Protein AF-A0A7C4BMP5-F1 (afdb_monomer_lite)

pLDDT: mean 77.71, std 22.36, range [33.22, 97.0]

Secondary structure (DSSP, 8-state):
---SEEEEEETTEEEEEEEEETTEEEEEEETTT--EEETTSEEEEEEEEES-HHHHHHHHTTSTTEEEEEEEE-SSSEEEEEEEETT---HHHHHHHHHHTT-EEEEEEEE---HHHHHHHHHHTT--TT----------------------S----------------------

Sequence (175 aa):
MICSRIIVINDGKIAGTVKLKDGKVTVIEYQSTGKITNLEESGNIYIKVHAPSDKLIPRIKLIPQVIDVITEQEDDLGSYIVIHEAGMDIRSELASTIVYSNWGLMEMRPVEMTLEDAFLDLIRENVPEDISDENESEIDETPDNDISDEQEFYDELDNTEDEPETDDGKEEENN

Radius of gyration: 32.61 Å; chains: 1; bounding box: 92×50×70 Å

Structure (mmCIF, N/CA/C/O backbone):
data_AF-A0A7C4BMP5-F1
#
_entry.id   AF-A0A7C4BMP5-F1
#
loop_
_atom_site.group_PDB
_atom_site.id
_atom_site.type_symbol
_atom_site.label_atom_id
_atom_site.label_alt_id
_atom_site.label_comp_id
_atom_site.label_asym_id
_atom_site.label_entity_id
_atom_site.label_seq_id
_atom_site.pdbx_PDB_ins_code
_atom_site.Cartn_x
_atom_site.Cartn_y
_atom_sit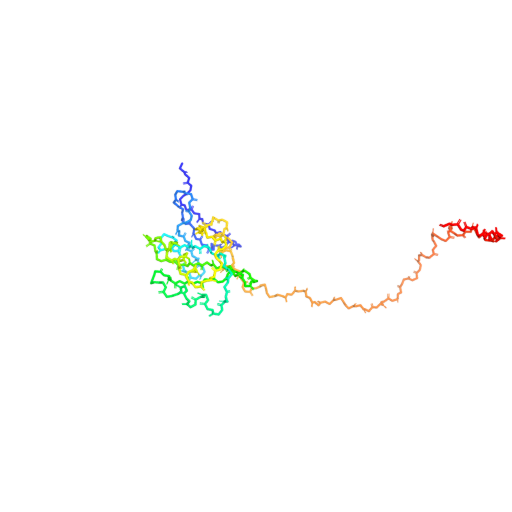e.Cartn_z
_atom_site.occupancy
_atom_site.B_iso_or_equiv
_atom_site.auth_seq_id
_atom_site.auth_comp_id
_atom_site.auth_asym_id
_atom_site.auth_atom_id
_atom_site.pdbx_PDB_model_num
ATOM 1 N N . MET A 1 1 ? -17.489 -14.755 18.026 1.00 53.88 1 MET A N 1
ATOM 2 C CA . MET A 1 1 ? -17.730 -13.494 17.300 1.00 53.88 1 MET A CA 1
ATOM 3 C C . MET A 1 1 ? -16.517 -12.628 17.583 1.00 53.88 1 MET A C 1
ATOM 5 O O . MET A 1 1 ? -16.320 -12.256 18.730 1.00 53.88 1 MET A O 1
ATOM 9 N N . ILE A 1 2 ? -15.625 -12.501 16.603 1.00 76.19 2 ILE A N 1
ATOM 10 C CA . ILE A 1 2 ? -14.399 -11.696 16.712 1.00 76.19 2 ILE A CA 1
ATOM 11 C C . ILE A 1 2 ? -14.751 -10.202 16.609 1.00 76.19 2 ILE A C 1
ATOM 13 O O . ILE A 1 2 ? -15.826 -9.865 16.110 1.00 76.19 2 ILE A O 1
ATOM 17 N N . CYS A 1 3 ? -13.899 -9.324 17.140 1.00 83.06 3 CYS A N 1
ATOM 18 C CA . CYS A 1 3 ? -14.135 -7.879 17.207 1.00 83.06 3 CYS A CA 1
ATOM 19 C C . CYS A 1 3 ? -14.409 -7.273 15.818 1.00 83.06 3 CYS A C 1
ATOM 21 O O . CYS A 1 3 ? -13.679 -7.549 14.872 1.00 83.06 3 CYS A O 1
ATOM 23 N N . SER A 1 4 ? -15.435 -6.424 15.704 1.00 91.06 4 SER A N 1
ATOM 24 C CA . SER A 1 4 ? -15.783 -5.702 14.465 1.00 91.06 4 SER A CA 1
ATOM 25 C C . SER A 1 4 ? -15.262 -4.263 14.430 1.00 91.06 4 SER A C 1
ATOM 27 O O . SER A 1 4 ? -15.223 -3.630 13.375 1.00 91.06 4 SER A O 1
ATOM 29 N N . ARG A 1 5 ? -14.884 -3.726 15.592 1.00 93.88 5 ARG A N 1
ATOM 30 C CA . ARG A 1 5 ? -14.423 -2.351 15.762 1.00 93.88 5 ARG A CA 1
ATOM 31 C C . ARG A 1 5 ? -13.391 -2.283 16.878 1.00 93.88 5 ARG A C 1
ATOM 33 O O . ARG A 1 5 ? -13.587 -2.884 17.933 1.00 93.88 5 ARG A O 1
ATOM 40 N N . ILE A 1 6 ? -12.341 -1.509 16.648 1.00 94.31 6 ILE A N 1
ATOM 41 C CA . ILE A 1 6 ? -11.297 -1.172 17.612 1.00 94.31 6 ILE A CA 1
ATOM 42 C C . ILE A 1 6 ? -11.251 0.350 17.744 1.00 94.31 6 ILE A C 1
ATOM 44 O O . ILE A 1 6 ? -11.462 1.073 16.771 1.00 94.31 6 ILE A O 1
ATOM 48 N N . ILE A 1 7 ? -11.011 0.833 18.959 1.00 95.25 7 ILE A N 1
ATOM 49 C CA . ILE A 1 7 ? -10.772 2.249 19.246 1.00 95.25 7 ILE A CA 1
ATOM 50 C C . ILE A 1 7 ? -9.315 2.359 19.677 1.00 95.25 7 ILE A C 1
ATOM 52 O O . ILE A 1 7 ? -8.907 1.667 20.609 1.00 95.25 7 ILE A O 1
ATOM 56 N N . VAL A 1 8 ? -8.546 3.203 18.994 1.00 94.94 8 VAL A N 1
ATOM 57 C CA . VAL A 1 8 ? -7.143 3.459 19.327 1.00 94.94 8 VAL A CA 1
ATOM 58 C C . VAL A 1 8 ? -7.079 4.700 20.203 1.00 94.94 8 VAL A C 1
ATOM 60 O O . VAL A 1 8 ? -7.643 5.743 19.863 1.00 94.94 8 VAL A O 1
ATOM 63 N N . ILE A 1 9 ? -6.415 4.572 21.347 1.00 94.06 9 ILE A N 1
ATOM 64 C CA . ILE A 1 9 ? -6.199 5.647 22.313 1.00 94.06 9 ILE A CA 1
ATOM 65 C C . ILE A 1 9 ? -4.692 5.858 22.417 1.00 94.06 9 ILE A C 1
ATOM 67 O O . ILE A 1 9 ? -3.969 4.897 22.665 1.00 94.06 9 ILE A O 1
ATOM 71 N N . ASN A 1 10 ? -4.249 7.101 22.248 1.00 90.94 10 ASN A N 1
ATOM 72 C CA . ASN A 1 10 ? -2.870 7.522 22.461 1.00 90.94 10 ASN A CA 1
ATOM 73 C C . ASN A 1 10 ? -2.853 8.677 23.468 1.00 90.94 10 ASN A C 1
ATOM 75 O O . ASN A 1 10 ? -3.664 9.597 23.348 1.00 90.94 10 ASN A O 1
ATOM 79 N N . ASP A 1 11 ? -2.000 8.597 24.488 1.00 91.56 11 ASP A N 1
ATOM 80 C CA . ASP A 1 11 ? -1.850 9.629 25.530 1.00 91.56 11 ASP A CA 1
ATOM 81 C C . ASP A 1 11 ? -3.176 10.098 26.159 1.00 91.56 11 ASP A C 1
ATOM 83 O O . ASP A 1 11 ? -3.452 11.285 26.344 1.00 91.56 11 ASP A O 1
ATOM 87 N N . GLY A 1 12 ? -4.056 9.136 26.456 1.00 92.44 12 GLY A N 1
ATOM 88 C CA . GLY A 1 12 ? -5.366 9.395 27.063 1.00 92.44 12 GLY A CA 1
ATOM 89 C C . GLY A 1 12 ? -6.398 10.041 26.128 1.00 92.44 12 GLY A C 1
ATOM 90 O O . GLY A 1 12 ? -7.511 10.334 26.567 1.00 92.44 12 GLY A O 1
ATOM 91 N N . LYS A 1 13 ? -6.076 10.234 24.844 1.00 91.94 13 LYS A N 1
ATOM 92 C CA . LYS A 1 13 ? -6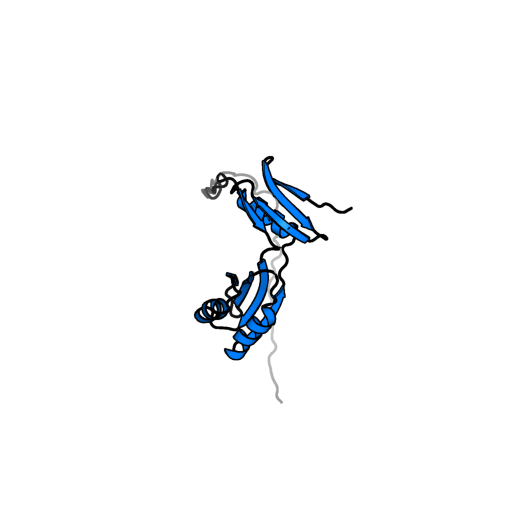.975 10.776 23.817 1.00 91.94 13 LYS A CA 1
ATOM 93 C C . LYS A 1 13 ? -7.298 9.713 22.774 1.00 91.94 13 LYS A C 1
ATOM 95 O O . LYS A 1 13 ? -6.468 8.874 22.440 1.00 91.94 13 LYS A O 1
ATOM 100 N N . ILE A 1 14 ? -8.510 9.748 22.226 1.00 93.81 14 ILE A N 1
ATOM 101 C CA . ILE A 1 14 ? -8.871 8.875 21.104 1.00 93.81 14 ILE A CA 1
ATOM 102 C C . ILE A 1 14 ? -8.096 9.353 19.875 1.00 93.81 14 ILE A C 1
ATOM 104 O O . ILE A 1 14 ? -8.308 10.472 19.419 1.00 93.81 14 ILE A O 1
ATOM 108 N N . ALA A 1 15 ? -7.222 8.499 19.351 1.00 94.50 15 ALA A N 1
ATOM 109 C CA . ALA A 1 15 ? -6.492 8.739 18.112 1.00 94.50 15 ALA A CA 1
ATOM 110 C C . ALA A 1 15 ? -7.366 8.426 16.889 1.00 94.50 15 ALA A C 1
ATOM 112 O O . ALA A 1 15 ? -7.318 9.124 15.878 1.00 94.50 15 ALA A O 1
ATOM 113 N N . GLY A 1 16 ? -8.221 7.404 16.994 1.00 95.75 16 GLY A N 1
ATOM 114 C CA . GLY A 1 16 ? -9.135 7.032 15.921 1.00 95.75 16 GLY A CA 1
ATOM 115 C C . GLY A 1 16 ? -9.887 5.729 16.158 1.00 95.75 16 GLY A C 1
ATOM 116 O O . GLY A 1 16 ? -9.856 5.135 17.238 1.00 95.75 16 GLY A O 1
ATOM 117 N N . THR A 1 17 ? -10.597 5.286 15.126 1.00 95.88 17 THR A N 1
ATOM 118 C CA . THR A 1 17 ? -11.336 4.020 15.097 1.00 95.88 17 THR A CA 1
ATOM 119 C C . THR A 1 17 ? -10.888 3.180 13.906 1.00 95.88 17 THR A C 1
ATOM 121 O O . THR A 1 17 ? -10.751 3.694 12.802 1.00 95.88 17 THR A O 1
ATOM 124 N N . VAL A 1 18 ? -10.766 1.868 14.112 1.00 95.38 18 VAL A N 1
ATOM 125 C CA . VAL A 1 18 ? -10.515 0.884 13.053 1.00 95.38 18 VAL A CA 1
ATOM 126 C C . VAL A 1 18 ? -11.702 -0.073 12.952 1.00 95.38 18 VAL A C 1
ATOM 128 O O . VAL A 1 18 ? -12.129 -0.648 13.958 1.00 95.38 18 VAL A O 1
ATOM 131 N N . LYS A 1 19 ? -12.260 -0.249 11.752 1.00 94.75 19 LYS A N 1
ATOM 132 C CA . LYS A 1 19 ? -13.297 -1.255 11.468 1.00 94.75 19 LYS A CA 1
ATOM 133 C C . LYS A 1 19 ? -12.675 -2.496 10.846 1.00 94.75 19 LYS A C 1
ATOM 135 O O . LYS A 1 19 ? -11.764 -2.406 10.024 1.00 94.75 19 LYS A O 1
ATOM 140 N N . LEU A 1 20 ? -13.199 -3.643 11.261 1.00 92.50 20 LEU A N 1
ATOM 141 C CA . LEU A 1 20 ? -12.736 -4.960 10.861 1.00 92.50 20 LEU A CA 1
ATOM 142 C C . LEU A 1 20 ? -13.853 -5.749 10.187 1.00 92.50 20 LEU A C 1
ATOM 144 O O . LEU A 1 20 ? -14.995 -5.755 10.656 1.00 92.50 20 LEU A O 1
ATOM 148 N N . LYS A 1 21 ? -13.496 -6.493 9.143 1.00 90.19 21 LYS A N 1
ATOM 149 C CA . LYS A 1 21 ? -14.360 -7.478 8.488 1.00 90.19 21 LYS A CA 1
ATOM 150 C C . LYS A 1 21 ? -13.537 -8.716 8.172 1.00 90.19 21 LYS A C 1
ATOM 152 O O . LYS A 1 21 ? -12.440 -8.605 7.640 1.00 90.19 21 LYS A O 1
ATOM 157 N N . ASP A 1 22 ? -14.032 -9.882 8.581 1.00 87.62 22 ASP A N 1
ATOM 158 C CA . ASP A 1 22 ? -13.341 -11.170 8.412 1.00 87.62 22 ASP A CA 1
ATOM 159 C C . ASP A 1 22 ? -11.879 -11.169 8.913 1.00 87.62 22 ASP A C 1
ATOM 161 O O . ASP A 1 22 ? -11.012 -11.848 8.371 1.00 87.62 22 ASP A O 1
ATOM 165 N N . GLY A 1 23 ? -11.602 -10.391 9.969 1.00 85.62 23 GLY A N 1
ATOM 166 C CA . GLY A 1 23 ? -10.269 -10.252 10.567 1.00 85.62 23 GLY A CA 1
ATOM 167 C C . GLY A 1 23 ? -9.331 -9.262 9.865 1.00 85.62 23 GLY A C 1
ATOM 168 O O . GLY A 1 23 ? -8.192 -9.130 10.298 1.00 85.62 23 GLY A O 1
ATOM 169 N N . LYS A 1 24 ? -9.793 -8.553 8.828 1.00 89.19 24 LYS A N 1
ATOM 170 C CA . LYS A 1 24 ? -9.010 -7.576 8.056 1.00 89.19 24 LYS A CA 1
ATOM 171 C C . LYS A 1 24 ? -9.471 -6.149 8.307 1.00 89.19 24 LYS A C 1
ATOM 173 O O . LYS A 1 24 ? -10.659 -5.919 8.548 1.00 89.19 24 LYS A O 1
ATOM 178 N N . VAL A 1 25 ? -8.541 -5.200 8.227 1.00 92.00 25 VAL A N 1
ATOM 179 C CA . VAL A 1 25 ? -8.835 -3.767 8.327 1.00 92.00 25 VAL A CA 1
ATOM 180 C C . VAL A 1 25 ? -9.574 -3.313 7.079 1.00 92.00 25 VAL A C 1
ATOM 182 O O . VAL A 1 25 ? -9.092 -3.507 5.969 1.00 92.00 25 VAL A O 1
ATOM 185 N N . THR A 1 26 ? -10.746 -2.709 7.264 1.00 92.56 26 THR A N 1
ATOM 186 C CA . THR A 1 26 ? -11.542 -2.168 6.154 1.00 92.56 26 THR A CA 1
ATOM 187 C C . THR A 1 26 ? -11.612 -0.656 6.174 1.00 92.56 26 THR A C 1
ATOM 189 O O . THR A 1 26 ? -11.545 -0.032 5.124 1.00 92.56 26 THR A O 1
ATOM 192 N N . VAL A 1 27 ? -11.730 -0.046 7.354 1.00 93.88 27 VAL A N 1
ATOM 193 C CA . VAL A 1 27 ? -11.853 1.410 7.477 1.00 93.88 27 VAL A CA 1
ATOM 194 C C . VAL A 1 27 ? -11.010 1.915 8.633 1.00 93.88 27 VAL A C 1
ATOM 196 O O . VAL A 1 27 ? -11.061 1.348 9.726 1.00 93.88 27 VAL A O 1
ATOM 199 N N . ILE A 1 28 ? -10.295 3.012 8.396 1.00 94.31 28 ILE A N 1
ATOM 200 C CA . ILE A 1 28 ? -9.563 3.768 9.412 1.00 94.31 28 ILE A CA 1
ATOM 201 C C . ILE A 1 28 ? -10.154 5.177 9.471 1.00 94.31 28 ILE A C 1
ATOM 203 O O . ILE A 1 28 ? -10.204 5.879 8.462 1.00 94.31 28 ILE A O 1
ATOM 207 N N . GLU A 1 29 ? -10.619 5.577 10.650 1.00 94.81 29 GLU A N 1
ATOM 208 C CA . GLU A 1 29 ? -11.165 6.905 10.937 1.00 94.81 29 GLU A CA 1
ATOM 209 C C . GLU A 1 29 ? -10.196 7.631 11.881 1.00 94.81 29 GLU A C 1
ATOM 211 O O . GLU A 1 29 ? -10.046 7.228 13.037 1.00 94.81 29 GLU A O 1
ATOM 216 N N . TYR A 1 30 ? -9.538 8.683 11.391 1.00 94.25 30 TYR A N 1
ATOM 217 C CA . TYR A 1 30 ? -8.558 9.474 12.139 1.00 94.25 30 TYR A CA 1
ATOM 218 C C . TYR A 1 30 ? -9.277 10.583 12.911 1.00 94.25 30 TYR A C 1
ATOM 220 O O . TYR A 1 30 ? -9.966 11.414 12.318 1.00 94.25 30 TYR A O 1
ATOM 228 N N . GLN A 1 31 ? -9.115 10.625 14.234 1.00 92.69 31 GLN A N 1
ATOM 229 C CA . GLN A 1 31 ? -9.822 11.592 15.076 1.00 92.69 31 GLN A CA 1
ATOM 230 C C . GLN A 1 31 ? -9.261 13.014 14.934 1.00 92.69 31 GLN A C 1
ATOM 232 O O . GLN A 1 31 ? -10.030 13.971 14.986 1.00 92.69 31 GLN A O 1
ATOM 237 N N . SER A 1 32 ? -7.942 13.158 14.764 1.00 87.62 32 SER A N 1
ATOM 238 C CA . SER A 1 32 ? -7.261 14.458 14.673 1.00 87.62 32 SER A CA 1
ATOM 239 C C . SER A 1 32 ? -7.603 15.208 13.383 1.00 87.62 32 SER A C 1
ATOM 241 O O . SER A 1 32 ? -7.906 16.398 13.418 1.00 87.62 32 SER A O 1
ATOM 243 N N . THR A 1 33 ? -7.600 14.507 12.248 1.00 87.94 33 THR A N 1
ATOM 244 C CA . THR A 1 33 ? -7.798 15.098 10.913 1.00 87.94 33 THR A CA 1
ATOM 245 C C . THR A 1 33 ? -9.219 14.937 10.373 1.00 87.94 33 THR A C 1
ATOM 247 O O . THR A 1 33 ? -9.589 15.603 9.408 1.00 87.94 33 THR A O 1
ATOM 250 N N . GLY A 1 34 ? -10.020 14.031 10.943 1.00 88.88 34 GLY A N 1
ATOM 251 C CA . GLY A 1 34 ? -11.315 13.632 10.385 1.00 88.88 34 GLY A CA 1
ATOM 252 C C . GLY A 1 34 ? -11.209 12.824 9.084 1.00 88.88 34 GLY A C 1
ATOM 253 O O . GLY A 1 34 ? -12.233 12.545 8.459 1.00 88.88 34 GLY A O 1
ATOM 254 N N . LYS A 1 35 ? -9.993 12.449 8.655 1.00 91.00 35 LYS A N 1
ATOM 255 C CA . LYS A 1 35 ? -9.760 11.621 7.466 1.00 91.00 35 LYS A CA 1
ATOM 256 C C . LYS A 1 35 ? -10.386 10.242 7.671 1.00 91.00 35 LYS A C 1
ATOM 258 O O . LYS A 1 35 ? -10.241 9.631 8.729 1.00 91.00 35 LYS A O 1
ATOM 263 N N . ILE A 1 36 ? -11.047 9.733 6.637 1.00 91.25 36 ILE A N 1
ATOM 264 C CA . ILE A 1 36 ? -11.555 8.362 6.591 1.00 91.25 36 ILE A CA 1
ATOM 265 C C . ILE A 1 36 ? -10.882 7.670 5.414 1.00 91.25 36 ILE A C 1
ATOM 267 O O . ILE A 1 36 ? -10.969 8.146 4.286 1.00 91.25 36 ILE A O 1
ATOM 271 N N . THR A 1 37 ? -10.204 6.560 5.683 1.00 89.44 37 THR A N 1
ATOM 272 C CA . THR A 1 37 ? -9.571 5.728 4.656 1.00 89.44 37 THR A CA 1
ATOM 273 C C . THR A 1 37 ? -10.344 4.423 4.557 1.00 89.44 37 THR A C 1
ATOM 275 O O . THR A 1 37 ? -10.371 3.661 5.524 1.00 89.44 37 THR A O 1
ATOM 278 N N . ASN A 1 38 ? -10.996 4.182 3.416 1.00 89.62 38 ASN A N 1
ATOM 279 C CA . ASN A 1 38 ? -11.717 2.943 3.140 1.00 89.62 38 ASN A CA 1
ATOM 280 C C . ASN A 1 38 ? -10.876 2.041 2.229 1.00 89.62 38 ASN A C 1
ATOM 282 O O . ASN A 1 38 ? -10.708 2.312 1.046 1.00 89.62 38 ASN A O 1
ATOM 286 N N . LEU A 1 39 ? -10.359 0.957 2.797 1.00 86.38 39 LEU A N 1
ATOM 287 C CA . LEU A 1 39 ? -9.507 -0.012 2.113 1.00 86.38 39 LEU A CA 1
ATOM 288 C C . LEU A 1 39 ? -10.306 -1.032 1.290 1.00 86.38 39 LEU A C 1
ATOM 290 O O . LEU A 1 39 ? -9.714 -1.840 0.588 1.00 86.38 39 LEU A O 1
ATOM 294 N N . GLU A 1 40 ? -11.643 -1.025 1.366 1.00 85.06 40 GLU A N 1
ATOM 295 C CA . GLU A 1 40 ? -12.485 -1.784 0.431 1.00 85.06 40 GLU A CA 1
ATOM 296 C C . GLU A 1 40 ? -12.738 -1.004 -0.880 1.00 85.06 40 GLU A C 1
ATOM 298 O O . GLU A 1 40 ? -13.217 -1.593 -1.848 1.00 85.06 40 GLU A O 1
ATOM 303 N N . GLU A 1 41 ? -12.421 0.299 -0.931 1.00 84.50 41 GLU A N 1
ATOM 304 C CA . GLU A 1 41 ? -12.618 1.174 -2.106 1.00 84.50 41 GLU A CA 1
ATOM 305 C C . GLU A 1 41 ? -11.397 1.256 -3.037 1.00 84.50 41 GLU A C 1
ATOM 307 O O . GLU A 1 41 ? -11.523 1.688 -4.186 1.00 84.50 41 GLU A O 1
ATOM 312 N N . SER A 1 42 ? -10.238 0.770 -2.595 1.00 85.81 42 SER A N 1
ATOM 313 C CA . SER A 1 42 ? -9.032 0.651 -3.414 1.00 85.81 42 SER A CA 1
ATOM 314 C C . SER A 1 42 ? -8.238 -0.605 -3.064 1.00 85.81 42 SER A C 1
ATOM 316 O O . SER A 1 42 ? -8.329 -1.136 -1.960 1.00 85.81 42 SER A O 1
ATOM 318 N N . GLY A 1 43 ? -7.469 -1.111 -4.027 1.00 89.62 43 GLY A N 1
ATOM 319 C CA . GLY A 1 43 ? -6.509 -2.189 -3.809 1.00 89.62 43 GLY A CA 1
ATOM 320 C C . GLY A 1 43 ? -5.080 -1.661 -3.828 1.00 89.62 43 GLY A C 1
ATOM 321 O O . GLY A 1 43 ? -4.764 -0.745 -4.586 1.00 89.62 43 GLY A O 1
ATOM 322 N N . ASN A 1 44 ? -4.213 -2.263 -3.015 1.00 92.44 44 ASN A N 1
ATOM 323 C CA . ASN A 1 44 ? -2.791 -1.939 -2.971 1.00 92.44 44 ASN A CA 1
ATOM 324 C C . ASN A 1 44 ? -1.976 -3.138 -3.452 1.00 92.44 44 ASN A C 1
ATOM 326 O O . ASN A 1 44 ? -2.170 -4.267 -2.992 1.00 92.44 44 ASN A O 1
ATOM 330 N N . ILE A 1 45 ? -1.033 -2.898 -4.357 1.00 95.12 45 ILE A N 1
ATOM 331 C CA . ILE A 1 45 ? -0.103 -3.914 -4.850 1.00 95.12 45 ILE A CA 1
ATOM 332 C C . ILE A 1 45 ? 1.316 -3.417 -4.624 1.00 95.12 45 ILE A C 1
ATOM 334 O O . ILE A 1 45 ? 1.713 -2.381 -5.149 1.00 95.12 45 ILE A O 1
ATOM 338 N N . TYR A 1 46 ? 2.094 -4.192 -3.879 1.00 95.88 46 TYR A N 1
ATOM 339 C CA . TYR A 1 46 ? 3.530 -4.001 -3.780 1.00 95.88 46 TYR A CA 1
ATOM 340 C C . TYR A 1 46 ? 4.197 -4.566 -5.023 1.00 95.88 46 TYR A C 1
ATOM 342 O O . TYR A 1 46 ? 3.904 -5.696 -5.434 1.00 95.88 46 TYR A O 1
ATOM 350 N N . ILE A 1 47 ? 5.122 -3.794 -5.579 1.00 96.69 47 ILE A N 1
ATOM 351 C CA . ILE A 1 47 ? 6.022 -4.231 -6.634 1.00 96.69 47 ILE A CA 1
ATOM 352 C C . ILE A 1 47 ? 7.468 -3.925 -6.264 1.00 96.69 47 ILE A C 1
ATOM 354 O O . ILE A 1 47 ? 7.785 -2.849 -5.759 1.00 96.69 47 ILE A O 1
ATOM 358 N N . LYS A 1 48 ? 8.351 -4.862 -6.603 1.00 96.38 48 LYS A N 1
ATOM 359 C CA . LYS A 1 48 ? 9.796 -4.645 -6.625 1.00 96.38 48 LYS A CA 1
ATOM 360 C C . LYS A 1 48 ? 10.286 -4.787 -8.051 1.00 96.38 48 LYS A C 1
ATOM 362 O O . LYS A 1 48 ? 10.079 -5.828 -8.682 1.00 96.38 48 LYS A O 1
ATOM 367 N N . VAL A 1 49 ? 10.907 -3.736 -8.568 1.00 95.56 49 VAL A N 1
ATOM 368 C CA . VAL A 1 49 ? 11.218 -3.606 -9.990 1.00 95.56 49 VAL A CA 1
ATOM 369 C C . VAL A 1 49 ? 12.601 -3.022 -10.216 1.00 95.56 49 VAL A C 1
ATOM 371 O O . VAL A 1 49 ? 12.996 -2.042 -9.598 1.00 95.56 49 VAL A O 1
ATOM 374 N N . HIS A 1 50 ? 13.322 -3.610 -11.165 1.00 95.12 50 HIS A N 1
ATOM 375 C CA . HIS A 1 50 ? 14.533 -3.035 -11.725 1.00 95.12 50 HIS A CA 1
ATOM 376 C C . HIS A 1 50 ? 14.166 -2.221 -12.969 1.00 95.12 50 HIS A C 1
ATOM 378 O O . HIS A 1 50 ? 13.960 -2.776 -14.056 1.00 95.12 50 HIS A O 1
ATOM 384 N N . ALA A 1 51 ? 14.031 -0.911 -12.785 1.00 91.75 51 ALA A N 1
ATOM 385 C CA . ALA A 1 51 ? 13.670 0.055 -13.814 1.00 91.75 51 ALA A CA 1
ATOM 386 C C . ALA A 1 51 ? 14.272 1.432 -13.476 1.00 91.75 51 ALA A C 1
ATOM 388 O O . ALA A 1 51 ? 14.477 1.721 -12.300 1.00 91.75 51 ALA A O 1
ATOM 389 N N . PRO A 1 52 ? 14.501 2.310 -14.469 1.00 90.69 52 PRO A N 1
ATOM 390 C CA . PRO A 1 52 ? 14.810 3.713 -14.205 1.00 90.69 52 PRO A CA 1
ATOM 391 C C . PRO A 1 52 ? 13.655 4.381 -13.441 1.00 90.69 52 PRO A C 1
ATOM 393 O O . PRO A 1 52 ? 12.518 4.393 -13.934 1.00 90.69 52 PRO A O 1
ATOM 396 N N . SER A 1 53 ? 13.927 4.911 -12.242 1.00 83.62 53 SER A N 1
ATOM 397 C CA . SER A 1 53 ? 12.891 5.463 -11.355 1.00 83.62 53 SER A CA 1
ATOM 398 C C . SER A 1 53 ? 12.147 6.646 -11.987 1.00 83.62 53 SER A C 1
ATOM 400 O O . SER A 1 53 ? 10.930 6.766 -11.834 1.00 83.62 53 SER A O 1
ATOM 402 N N . ASP A 1 54 ? 12.838 7.429 -12.823 1.00 89.12 54 ASP A N 1
ATOM 403 C CA . ASP A 1 54 ? 12.296 8.549 -13.604 1.00 89.12 54 ASP A CA 1
ATOM 404 C C . ASP A 1 54 ? 11.223 8.132 -14.625 1.00 89.12 54 ASP A C 1
ATOM 406 O O . ASP A 1 54 ? 10.365 8.936 -14.994 1.00 89.12 54 ASP A O 1
ATOM 410 N N . LYS A 1 55 ? 11.241 6.876 -15.087 1.00 92.12 55 LYS A N 1
ATOM 411 C CA . LYS A 1 55 ? 10.327 6.369 -16.127 1.00 92.12 55 LYS A CA 1
ATOM 412 C C . LYS A 1 55 ? 9.245 5.451 -15.593 1.00 92.12 55 LYS A C 1
ATOM 414 O O . LYS A 1 55 ? 8.182 5.360 -16.211 1.00 92.12 55 LYS A O 1
ATOM 419 N N . LEU A 1 56 ? 9.495 4.770 -14.480 1.00 93.06 56 LEU A N 1
ATOM 420 C CA . LEU A 1 56 ? 8.582 3.766 -13.946 1.00 93.06 56 LEU A CA 1
ATOM 421 C C . LEU A 1 56 ? 7.250 4.376 -13.497 1.00 93.06 56 LEU A C 1
ATOM 423 O O . LEU A 1 56 ? 6.199 3.953 -13.976 1.00 93.06 56 LEU A O 1
ATOM 427 N N . ILE A 1 57 ? 7.286 5.377 -12.612 1.00 93.75 57 ILE A N 1
ATOM 428 C CA . ILE A 1 57 ? 6.067 5.984 -12.056 1.00 93.75 57 ILE A CA 1
ATOM 429 C C . ILE A 1 57 ? 5.189 6.580 -13.170 1.00 93.75 57 ILE A C 1
ATOM 431 O O . ILE A 1 57 ? 4.008 6.225 -13.229 1.00 93.75 57 ILE A O 1
ATOM 435 N N . PRO A 1 58 ? 5.715 7.398 -14.110 1.00 94.81 58 PRO A N 1
ATOM 436 C CA . PRO A 1 58 ? 4.915 7.894 -15.230 1.00 94.81 58 PRO A CA 1
ATOM 437 C C . PRO A 1 58 ? 4.306 6.776 -16.075 1.00 94.81 58 PRO A C 1
ATOM 439 O O . PRO A 1 58 ? 3.186 6.910 -16.559 1.00 94.81 58 PRO A O 1
ATOM 442 N N . ARG A 1 59 ? 5.026 5.662 -16.256 1.00 95.12 59 ARG A N 1
ATOM 443 C CA . ARG A 1 59 ? 4.554 4.525 -17.047 1.00 95.12 59 ARG A CA 1
ATOM 444 C C . ARG A 1 59 ? 3.429 3.763 -16.354 1.00 95.12 59 ARG A C 1
ATOM 446 O O . ARG A 1 59 ? 2.470 3.402 -17.025 1.00 95.12 59 ARG A O 1
ATOM 453 N N . ILE A 1 60 ? 3.529 3.535 -15.046 1.00 95.06 60 ILE A N 1
ATOM 454 C CA . ILE A 1 60 ? 2.481 2.866 -14.262 1.00 95.06 60 ILE A CA 1
ATOM 455 C C . ILE A 1 60 ? 1.231 3.749 -14.178 1.00 95.06 60 ILE A C 1
ATOM 457 O O . ILE A 1 60 ? 0.128 3.244 -14.353 1.00 95.06 60 ILE A O 1
ATOM 461 N N . LYS A 1 61 ? 1.389 5.070 -14.019 1.00 94.94 61 LYS A N 1
ATOM 462 C CA . LYS A 1 61 ? 0.268 6.028 -13.987 1.00 94.94 61 LYS A CA 1
ATOM 463 C C . LYS A 1 61 ? -0.514 6.144 -15.306 1.00 94.94 61 LYS A C 1
ATOM 465 O O . LYS A 1 61 ? -1.562 6.777 -15.327 1.00 94.94 61 LYS A O 1
ATOM 470 N N . LEU A 1 62 ? -0.035 5.552 -16.406 1.00 94.94 62 LEU A N 1
ATOM 471 C CA . LEU A 1 62 ? -0.802 5.452 -17.657 1.00 94.94 62 LEU A CA 1
ATOM 472 C C . LEU A 1 62 ? -1.854 4.335 -17.632 1.00 94.94 62 LEU A C 1
ATOM 474 O O . LEU A 1 62 ? -2.735 4.330 -18.492 1.00 94.94 62 LEU A O 1
ATOM 478 N N . ILE A 1 63 ? -1.758 3.390 -16.693 1.00 94.62 63 ILE A N 1
ATOM 479 C CA . ILE A 1 63 ? -2.763 2.342 -16.508 1.00 94.62 63 ILE A CA 1
ATOM 480 C C . ILE A 1 63 ? -4.027 3.011 -15.945 1.00 94.62 63 ILE A C 1
ATOM 482 O O . ILE A 1 63 ? -3.946 3.604 -14.868 1.00 94.62 63 ILE A O 1
ATOM 486 N N . PRO A 1 64 ? -5.189 2.939 -16.625 1.00 90.44 64 PRO A N 1
ATOM 487 C CA . PRO A 1 64 ? -6.360 3.746 -16.270 1.00 90.44 64 PRO A CA 1
ATOM 488 C C . PRO A 1 64 ? -6.868 3.552 -14.838 1.00 90.44 64 PRO A C 1
ATOM 490 O O . PRO A 1 64 ? -7.426 4.476 -14.261 1.00 90.44 64 PRO A O 1
ATOM 493 N N . GLN A 1 65 ? -6.686 2.358 -14.274 1.00 93.62 65 GLN A N 1
ATOM 494 C CA . GLN A 1 65 ? -7.172 1.992 -12.944 1.00 93.62 65 GLN A CA 1
ATOM 495 C C . GLN A 1 65 ? -6.197 2.356 -11.820 1.00 93.62 65 GLN A C 1
ATOM 497 O O . GLN A 1 65 ? -6.514 2.124 -10.655 1.00 93.62 65 GLN A O 1
ATOM 502 N N . VAL A 1 66 ? -5.004 2.869 -12.136 1.00 95.06 66 VAL A N 1
ATOM 503 C CA . VAL A 1 66 ? -4.036 3.296 -11.122 1.00 95.06 66 VAL A CA 1
ATOM 504 C C . VAL A 1 66 ? -4.433 4.673 -10.603 1.00 95.06 66 VAL A C 1
ATOM 506 O O . VAL A 1 66 ? -4.486 5.645 -11.352 1.00 95.06 66 VAL A O 1
ATOM 509 N N . ILE A 1 67 ? -4.673 4.749 -9.298 1.00 93.62 67 ILE A N 1
ATOM 510 C CA . ILE A 1 67 ? -5.003 5.982 -8.582 1.00 93.62 67 ILE A CA 1
ATOM 511 C C . ILE A 1 67 ? -3.713 6.709 -8.209 1.00 93.62 67 ILE A C 1
ATOM 513 O O . ILE A 1 67 ? -3.568 7.904 -8.470 1.00 93.62 67 ILE A O 1
ATOM 517 N N . ASP A 1 68 ? -2.762 5.986 -7.613 1.00 92.75 68 ASP A N 1
ATOM 518 C CA . ASP A 1 68 ? -1.478 6.555 -7.219 1.00 92.75 68 ASP A CA 1
ATOM 519 C C . ASP A 1 68 ? -0.371 5.499 -7.118 1.00 92.75 68 ASP A C 1
ATOM 521 O O . ASP A 1 68 ? -0.624 4.294 -7.133 1.00 92.75 68 ASP A O 1
ATOM 525 N N . VAL A 1 69 ? 0.873 5.966 -7.030 1.00 94.62 69 VAL A N 1
ATOM 526 C CA . VAL A 1 69 ? 2.058 5.128 -6.827 1.00 94.62 69 VAL A CA 1
ATOM 527 C C . VAL A 1 69 ? 2.926 5.774 -5.754 1.00 94.62 69 VAL A C 1
ATOM 529 O O . VAL A 1 69 ? 3.410 6.888 -5.950 1.00 94.62 69 VAL A O 1
ATOM 532 N N . ILE A 1 70 ? 3.130 5.066 -4.647 1.00 92.81 70 ILE A N 1
ATOM 533 C CA . ILE A 1 70 ? 3.968 5.485 -3.520 1.00 92.81 70 ILE A CA 1
ATOM 534 C C . ILE A 1 70 ? 5.315 4.768 -3.623 1.00 92.81 70 ILE A C 1
ATOM 536 O O . ILE A 1 70 ? 5.360 3.560 -3.855 1.00 92.81 70 ILE A O 1
ATOM 540 N N . THR A 1 71 ? 6.410 5.503 -3.454 1.00 93.75 71 THR A N 1
ATOM 541 C CA . THR A 1 71 ? 7.760 4.931 -3.370 1.00 93.75 71 THR A CA 1
ATOM 542 C C . THR A 1 71 ? 8.043 4.524 -1.928 1.00 93.75 71 THR A C 1
ATOM 544 O O . THR A 1 71 ? 8.018 5.375 -1.046 1.00 93.75 71 THR A O 1
ATOM 547 N N . GLU A 1 72 ? 8.331 3.243 -1.697 1.00 89.69 72 GLU A N 1
ATOM 548 C CA . GLU A 1 72 ? 8.758 2.733 -0.383 1.00 89.69 72 GLU A CA 1
ATOM 549 C C . GLU A 1 72 ? 10.271 2.876 -0.214 1.00 89.69 72 GLU A C 1
ATOM 551 O O . GLU A 1 72 ? 10.757 3.323 0.820 1.00 89.69 72 GLU A O 1
ATOM 556 N N . GLN A 1 73 ? 11.027 2.499 -1.250 1.00 87.94 73 GLN A N 1
ATOM 557 C CA . GLN A 1 73 ? 12.484 2.513 -1.224 1.00 87.94 73 GLN A CA 1
ATOM 558 C C . GLN A 1 73 ? 13.046 2.719 -2.631 1.00 87.94 73 GLN A C 1
ATOM 560 O O . GLN A 1 73 ? 12.629 2.046 -3.580 1.00 87.94 73 GLN A O 1
ATOM 565 N N . GLU A 1 74 ? 14.010 3.629 -2.755 1.00 78.31 74 GLU A N 1
ATOM 566 C CA . GLU A 1 74 ? 14.696 3.959 -4.005 1.00 78.31 74 GLU A CA 1
ATOM 567 C C . GLU A 1 74 ? 16.155 3.470 -3.953 1.00 78.31 74 GLU A C 1
ATOM 569 O O . GLU A 1 74 ? 17.097 4.252 -3.893 1.00 78.31 74 GLU A O 1
ATOM 574 N N . ASP A 1 75 ? 16.324 2.145 -3.935 1.00 78.75 75 ASP A N 1
ATOM 575 C CA . ASP A 1 75 ? 17.622 1.476 -4.108 1.00 78.75 75 ASP A CA 1
ATOM 576 C C . ASP A 1 75 ? 17.827 1.085 -5.596 1.00 78.75 75 ASP A C 1
ATOM 578 O O . ASP A 1 75 ? 16.982 1.364 -6.448 1.00 78.75 75 ASP A O 1
ATOM 582 N N . ASP A 1 76 ? 18.891 0.334 -5.924 1.00 77.38 76 ASP A N 1
ATOM 583 C CA . ASP A 1 76 ? 19.116 -0.280 -7.258 1.00 77.38 76 ASP A CA 1
ATOM 584 C C . ASP A 1 76 ? 17.916 -1.116 -7.772 1.00 77.38 76 ASP A C 1
ATOM 586 O O . ASP A 1 76 ? 17.744 -1.364 -8.974 1.00 77.38 76 ASP A O 1
ATOM 590 N N . LEU A 1 77 ? 17.087 -1.582 -6.836 1.00 84.62 77 LEU A N 1
ATOM 591 C CA . LEU A 1 77 ? 15.804 -2.239 -7.045 1.00 84.62 77 LEU A CA 1
ATOM 592 C C . LEU A 1 77 ? 14.719 -1.400 -6.368 1.00 84.62 77 LEU A C 1
ATOM 594 O O . LEU A 1 77 ? 14.502 -1.520 -5.161 1.00 84.62 77 LEU A O 1
ATOM 598 N N . GLY A 1 78 ? 14.024 -0.581 -7.153 1.00 92.31 78 GLY A N 1
ATOM 599 C CA . GLY A 1 78 ? 12.963 0.278 -6.645 1.00 92.31 78 GLY A CA 1
ATOM 600 C C . GLY A 1 78 ? 11.767 -0.530 -6.135 1.00 92.31 78 GLY A C 1
ATOM 601 O O . GLY A 1 78 ? 11.306 -1.476 -6.787 1.00 92.31 78 GLY A O 1
ATOM 602 N N . SER A 1 79 ? 11.268 -0.147 -4.962 1.00 95.06 79 SER A N 1
ATOM 603 C CA . SER A 1 79 ? 10.095 -0.737 -4.316 1.00 95.06 79 SER A CA 1
ATOM 604 C C . SER A 1 79 ? 8.957 0.275 -4.263 1.00 95.06 79 SER A C 1
ATOM 606 O O . SER A 1 79 ? 9.151 1.406 -3.815 1.00 95.06 79 SER A O 1
ATOM 608 N N . TYR A 1 80 ? 7.767 -0.134 -4.705 1.00 95.25 80 TYR A N 1
ATOM 609 C CA . TYR A 1 80 ? 6.621 0.763 -4.850 1.00 95.25 80 TYR A CA 1
ATOM 610 C C . TYR A 1 80 ? 5.320 0.098 -4.410 1.00 95.25 80 TYR A C 1
ATOM 612 O O . TYR A 1 80 ? 5.124 -1.102 -4.612 1.00 95.25 80 TYR A O 1
ATOM 620 N N . ILE A 1 81 ? 4.402 0.904 -3.885 1.00 95.06 81 ILE A N 1
ATOM 621 C CA . ILE A 1 81 ? 3.006 0.540 -3.649 1.00 95.06 81 ILE A CA 1
ATOM 622 C C . ILE A 1 81 ? 2.155 1.206 -4.722 1.00 95.06 81 ILE A C 1
ATOM 624 O O . ILE A 1 81 ? 2.086 2.429 -4.812 1.00 95.06 81 ILE A O 1
ATOM 628 N N . VAL A 1 82 ? 1.494 0.395 -5.538 1.00 95.69 82 VAL A N 1
ATOM 629 C CA . VAL A 1 82 ? 0.538 0.849 -6.547 1.00 95.69 82 VAL A CA 1
ATOM 630 C C . VAL A 1 82 ? -0.862 0.772 -5.955 1.00 95.69 82 VAL A C 1
ATOM 632 O O . VAL A 1 82 ? -1.331 -0.317 -5.621 1.00 95.69 82 VAL A O 1
ATOM 635 N N . ILE A 1 83 ? -1.522 1.923 -5.850 1.00 93.50 83 ILE A N 1
ATOM 636 C CA . ILE A 1 83 ? -2.914 2.048 -5.417 1.00 93.50 83 ILE A CA 1
ATOM 637 C C . ILE A 1 83 ? -3.794 2.038 -6.662 1.00 93.50 83 ILE A C 1
ATOM 639 O O . ILE A 1 83 ? -3.563 2.809 -7.596 1.00 93.50 83 ILE A O 1
ATOM 643 N N . HIS A 1 84 ? -4.816 1.190 -6.682 1.00 93.88 84 HIS A N 1
ATOM 644 C CA . HIS A 1 84 ? -5.724 1.052 -7.815 1.00 93.88 84 HIS A CA 1
ATOM 645 C C . HIS A 1 84 ? -7.192 1.008 -7.396 1.00 93.88 84 HIS A C 1
ATOM 647 O O . HIS A 1 84 ? -7.517 0.744 -6.239 1.00 93.88 84 HIS A O 1
ATOM 653 N N . GLU A 1 85 ? -8.087 1.252 -8.350 1.00 91.44 85 GLU A N 1
ATOM 654 C CA . GLU A 1 85 ? -9.536 1.191 -8.135 1.00 91.44 85 GLU A CA 1
ATOM 655 C C . GLU A 1 85 ? -9.984 -0.181 -7.604 1.00 91.44 85 GLU A C 1
ATOM 657 O O . GLU A 1 85 ? -9.490 -1.230 -8.040 1.00 91.44 85 GLU A O 1
ATOM 662 N N . ALA A 1 86 ? -10.938 -0.190 -6.665 1.00 85.56 86 ALA A N 1
ATOM 663 C CA . ALA A 1 86 ? -11.506 -1.428 -6.141 1.00 85.56 86 ALA A CA 1
ATOM 664 C C . ALA A 1 86 ? -12.241 -2.257 -7.200 1.00 85.56 86 ALA A C 1
ATOM 666 O O . ALA A 1 86 ? -12.795 -1.757 -8.177 1.00 85.56 86 ALA A O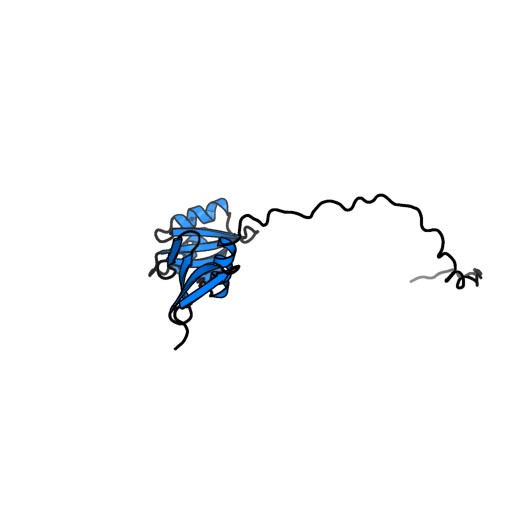 1
ATOM 667 N N . GLY A 1 87 ? -12.291 -3.568 -6.951 1.00 80.69 87 GLY A N 1
ATOM 668 C CA . GLY A 1 87 ? -13.040 -4.523 -7.771 1.00 80.69 87 GLY A CA 1
ATOM 669 C C . GLY A 1 87 ? -12.361 -4.915 -9.087 1.00 80.69 87 GLY A C 1
ATOM 670 O O . GLY A 1 87 ? -12.893 -5.760 -9.804 1.00 80.69 87 GLY A O 1
ATOM 671 N N . MET A 1 88 ? -11.188 -4.353 -9.385 1.00 82.44 88 MET A N 1
ATOM 672 C CA . MET A 1 88 ? -10.387 -4.655 -10.571 1.00 82.44 88 MET A CA 1
ATOM 673 C C . MET A 1 88 ? -9.051 -5.272 -10.147 1.00 82.44 88 MET A C 1
ATOM 675 O O . MET A 1 88 ? -8.399 -4.777 -9.234 1.00 82.44 88 MET A O 1
ATOM 679 N N . ASP A 1 89 ? -8.624 -6.346 -10.812 1.00 87.25 89 ASP A N 1
ATOM 680 C CA . ASP A 1 89 ? -7.289 -6.920 -10.613 1.00 87.25 89 ASP A CA 1
ATOM 681 C C . ASP A 1 89 ? -6.344 -6.408 -11.705 1.00 87.25 89 ASP A C 1
ATOM 683 O O . ASP A 1 89 ? -6.369 -6.885 -12.842 1.00 87.25 89 ASP A O 1
ATOM 687 N N . ILE A 1 90 ? -5.504 -5.430 -11.360 1.00 93.56 90 ILE A N 1
ATOM 688 C CA . ILE A 1 90 ? -4.574 -4.804 -12.309 1.00 93.56 90 ILE A CA 1
ATOM 689 C C . ILE A 1 90 ? -3.255 -5.575 -12.459 1.00 93.56 90 ILE A C 1
ATOM 691 O O . ILE A 1 90 ? -2.405 -5.170 -13.249 1.00 93.56 90 ILE A O 1
ATOM 695 N N . ARG A 1 91 ? -3.040 -6.682 -11.727 1.00 94.88 91 ARG A N 1
ATOM 696 C CA . ARG A 1 91 ? -1.734 -7.372 -11.678 1.00 94.88 91 ARG A CA 1
ATOM 697 C C . ARG A 1 91 ? -1.251 -7.816 -13.053 1.00 94.88 91 ARG A C 1
ATOM 699 O O . ARG A 1 91 ? -0.073 -7.667 -13.366 1.00 94.88 91 ARG A O 1
ATOM 706 N N . SER A 1 92 ? -2.155 -8.328 -13.890 1.00 94.88 92 SER A N 1
ATOM 707 C CA . SER A 1 92 ? -1.813 -8.774 -15.247 1.00 94.88 92 SER A CA 1
ATOM 708 C C . SER A 1 92 ? -1.354 -7.614 -16.134 1.00 94.88 92 SER A C 1
ATOM 710 O O . SER A 1 92 ? -0.378 -7.745 -16.875 1.00 94.88 92 SER A O 1
ATOM 712 N N . GLU A 1 93 ? -2.049 -6.479 -16.071 1.00 95.25 93 GLU A N 1
ATOM 713 C CA . GLU A 1 93 ? -1.723 -5.286 -16.855 1.00 95.25 93 GLU A CA 1
ATOM 714 C C . GLU A 1 93 ? -0.444 -4.616 -16.346 1.00 95.25 93 GLU A C 1
ATOM 716 O O . GLU A 1 93 ? 0.429 -4.258 -17.139 1.00 95.25 93 GLU A O 1
ATOM 721 N N . LEU A 1 94 ? -0.283 -4.541 -15.024 1.00 95.94 94 LEU A N 1
ATOM 722 C CA . LEU A 1 94 ? 0.910 -4.024 -14.365 1.00 95.94 94 LEU A CA 1
ATOM 723 C C . LEU A 1 94 ? 2.148 -4.852 -14.734 1.00 95.94 94 LEU A C 1
ATOM 725 O O . LEU A 1 94 ? 3.147 -4.300 -15.195 1.00 95.94 94 LEU A O 1
ATOM 729 N N . ALA A 1 95 ? 2.063 -6.182 -14.622 1.00 96.50 95 ALA A N 1
ATOM 730 C CA . ALA A 1 95 ? 3.153 -7.080 -14.993 1.00 96.50 95 ALA A CA 1
ATOM 731 C C . ALA A 1 95 ? 3.505 -6.955 -16.481 1.00 96.50 95 ALA A C 1
ATOM 733 O O . ALA A 1 95 ? 4.677 -6.817 -16.832 1.00 96.50 95 ALA A O 1
ATOM 734 N N . SER A 1 96 ? 2.495 -6.927 -17.355 1.00 96.12 96 SER A N 1
ATOM 735 C CA . SER A 1 96 ? 2.697 -6.754 -18.797 1.00 96.12 96 SER A CA 1
ATOM 736 C C . SER A 1 96 ? 3.389 -5.428 -19.114 1.00 96.12 96 SER A C 1
ATOM 738 O O . SER A 1 96 ? 4.345 -5.398 -19.883 1.00 96.12 96 SER A O 1
ATOM 740 N N . THR A 1 97 ? 2.955 -4.331 -18.492 1.00 95.81 97 THR A N 1
ATOM 741 C CA . THR A 1 97 ? 3.517 -2.989 -18.699 1.00 95.81 97 THR A CA 1
ATOM 742 C C . THR A 1 97 ?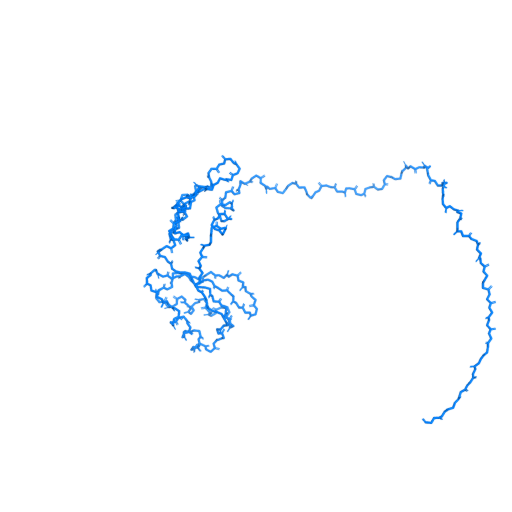 5.000 -2.922 -18.336 1.00 95.81 97 THR A C 1
ATOM 744 O O . THR A 1 97 ? 5.790 -2.316 -19.068 1.00 95.81 97 THR A O 1
ATOM 747 N N . ILE A 1 98 ? 5.385 -3.568 -17.235 1.00 95.44 98 ILE A N 1
ATOM 748 C CA . ILE A 1 98 ? 6.771 -3.629 -16.764 1.00 95.44 98 ILE A CA 1
ATOM 749 C C . ILE A 1 98 ? 7.615 -4.479 -17.724 1.00 95.44 98 ILE A C 1
ATOM 751 O O . ILE A 1 98 ? 8.640 -4.015 -18.225 1.00 95.44 98 ILE A O 1
ATOM 755 N N . VAL A 1 99 ? 7.149 -5.685 -18.061 1.00 95.56 99 VAL A N 1
ATOM 756 C CA . VAL A 1 99 ? 7.891 -6.621 -18.922 1.00 95.56 99 VAL A CA 1
ATOM 757 C C . VAL A 1 99 ? 8.037 -6.088 -20.352 1.00 95.56 99 VAL A C 1
ATOM 759 O O . VAL A 1 99 ? 9.126 -6.153 -20.918 1.00 95.56 99 VAL A O 1
ATOM 762 N N . TYR A 1 100 ? 6.995 -5.482 -20.935 1.00 95.88 100 TYR A N 1
ATOM 763 C CA . TYR A 1 100 ? 7.076 -4.867 -22.270 1.00 95.88 100 TYR A CA 1
ATOM 764 C C . TYR A 1 100 ? 8.029 -3.673 -22.333 1.00 95.88 100 TYR A C 1
ATOM 766 O O . TYR A 1 100 ? 8.537 -3.350 -23.405 1.00 95.88 100 TYR A O 1
ATOM 774 N N . SER A 1 101 ? 8.287 -3.023 -21.199 1.00 93.75 101 SER A N 1
ATOM 775 C CA . SER A 1 101 ? 9.275 -1.945 -21.098 1.00 93.75 101 SER A CA 1
ATOM 776 C C . SER A 1 101 ? 10.709 -2.476 -20.938 1.00 93.75 101 SER A C 1
ATOM 778 O O . SER A 1 101 ? 11.635 -1.687 -20.765 1.00 93.75 101 SER A O 1
ATOM 780 N N . ASN A 1 102 ? 10.900 -3.801 -21.033 1.00 94.50 102 ASN A N 1
ATOM 781 C CA . ASN A 1 102 ? 12.160 -4.509 -20.809 1.00 94.50 102 ASN A CA 1
ATOM 782 C C . ASN A 1 102 ? 12.749 -4.240 -19.411 1.00 94.50 102 ASN A C 1
ATOM 784 O O . ASN A 1 102 ? 13.965 -4.160 -19.240 1.00 94.50 102 ASN A O 1
ATOM 788 N N . TRP A 1 103 ? 11.871 -4.060 -18.420 1.00 95.50 103 TRP A N 1
ATOM 789 C CA . TRP A 1 103 ? 12.228 -3.895 -17.013 1.00 95.50 103 TRP A CA 1
ATOM 790 C C . TRP A 1 103 ? 12.089 -5.213 -16.259 1.00 95.50 103 TRP A C 1
ATOM 792 O O . TRP A 1 103 ? 11.310 -6.092 -16.636 1.00 95.50 103 TRP A O 1
ATOM 802 N N . GLY A 1 104 ? 12.849 -5.352 -15.177 1.00 94.81 104 GLY A N 1
ATOM 803 C CA . GLY A 1 104 ? 12.834 -6.560 -14.366 1.00 94.81 104 GLY A CA 1
ATOM 804 C C . GLY A 1 104 ? 11.763 -6.497 -13.282 1.00 94.81 104 GLY A C 1
ATOM 805 O O . GLY A 1 104 ? 11.942 -5.765 -12.317 1.00 94.81 104 GLY A O 1
ATOM 806 N N . LEU A 1 105 ? 10.691 -7.284 -13.391 1.00 96.31 105 LEU A N 1
ATOM 807 C CA . LEU A 1 105 ? 9.739 -7.496 -12.292 1.00 96.31 105 LEU A CA 1
ATOM 808 C C . LEU A 1 105 ? 10.262 -8.591 -11.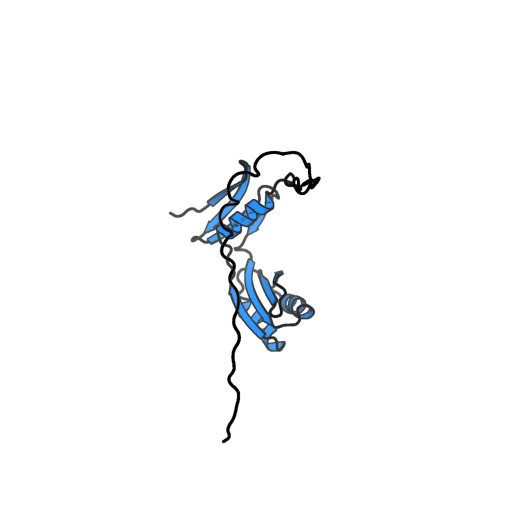354 1.00 96.31 105 LEU A C 1
ATOM 810 O O . LEU A 1 105 ? 10.338 -9.749 -11.758 1.00 96.31 105 LEU A O 1
ATOM 814 N N . MET A 1 106 ? 10.614 -8.228 -10.121 1.00 95.62 106 MET A N 1
ATOM 815 C CA . MET A 1 106 ? 11.223 -9.142 -9.145 1.00 95.62 106 MET A CA 1
ATOM 816 C C . MET A 1 106 ? 10.215 -9.676 -8.132 1.00 95.62 106 MET A C 1
ATOM 818 O O . MET A 1 106 ? 10.244 -10.854 -7.789 1.00 95.62 106 MET A O 1
ATOM 822 N N . GLU A 1 107 ? 9.306 -8.820 -7.670 1.00 96.38 107 GLU A N 1
ATOM 823 C CA . GLU A 1 107 ? 8.250 -9.198 -6.735 1.00 96.38 107 GLU A CA 1
ATOM 824 C C . GLU A 1 107 ? 6.959 -8.469 -7.094 1.00 96.38 107 GLU A C 1
ATOM 826 O O . GLU A 1 107 ? 6.981 -7.307 -7.501 1.00 96.38 107 GLU A O 1
ATOM 831 N N . MET A 1 108 ? 5.833 -9.162 -6.936 1.00 97.00 108 MET A N 1
ATOM 832 C CA . MET A 1 108 ? 4.504 -8.570 -6.986 1.00 97.00 108 MET A CA 1
ATOM 833 C C . MET A 1 108 ? 3.604 -9.287 -5.988 1.00 97.00 108 MET A C 1
ATOM 835 O O . MET A 1 108 ? 3.420 -10.503 -6.083 1.00 97.00 108 MET A O 1
ATOM 839 N N . ARG A 1 109 ? 3.008 -8.542 -5.058 1.00 94.94 109 ARG A N 1
ATOM 840 C CA . ARG A 1 109 ? 2.057 -9.097 -4.088 1.00 94.94 109 ARG A CA 1
ATOM 841 C C . ARG A 1 109 ? 0.990 -8.076 -3.703 1.00 94.94 109 ARG A C 1
ATOM 843 O O . ARG A 1 109 ? 1.285 -6.884 -3.674 1.00 94.94 109 ARG A O 1
ATOM 850 N N . PRO A 1 110 ? -0.240 -8.514 -3.391 1.00 91.94 110 PRO A N 1
ATOM 851 C CA . PRO A 1 110 ? -1.203 -7.631 -2.752 1.00 91.94 110 PRO A CA 1
ATOM 852 C C . PRO A 1 110 ? -0.667 -7.177 -1.389 1.00 91.94 110 PRO A C 1
ATOM 854 O O . PRO A 1 110 ? 0.028 -7.931 -0.698 1.00 91.94 110 PRO A O 1
ATOM 857 N N . VAL A 1 111 ? -0.996 -5.947 -1.013 1.00 90.56 111 VAL A N 1
ATOM 858 C CA . VAL A 1 111 ? -0.724 -5.400 0.315 1.00 90.56 111 VAL A CA 1
ATOM 859 C C . VAL A 1 111 ? -2.043 -5.200 1.022 1.00 90.56 111 VAL A C 1
ATOM 861 O O . VAL A 1 111 ? -2.924 -4.491 0.542 1.00 90.56 111 VAL A O 1
ATOM 864 N N . GLU A 1 112 ? -2.164 -5.845 2.172 1.00 86.75 112 GLU A N 1
ATOM 865 C CA . GLU A 1 112 ? -3.279 -5.653 3.083 1.00 86.75 112 GLU A CA 1
ATOM 866 C C . GLU A 1 112 ? -2.767 -4.867 4.283 1.00 86.75 112 GLU A C 1
ATOM 868 O O . GLU A 1 112 ? -1.690 -5.159 4.799 1.00 86.75 112 GLU A O 1
ATOM 873 N N . MET A 1 113 ? -3.542 -3.878 4.719 1.00 88.38 113 MET A N 1
ATOM 874 C CA . MET A 1 113 ? -3.254 -3.160 5.954 1.00 88.38 113 MET A CA 1
ATOM 875 C C . MET A 1 113 ? -3.495 -4.095 7.138 1.00 88.38 113 MET A C 1
ATOM 877 O O . MET A 1 113 ? -4.598 -4.638 7.293 1.00 88.38 113 MET A O 1
ATOM 881 N N . THR A 1 114 ? -2.485 -4.275 7.985 1.00 91.25 114 THR A N 1
ATOM 882 C CA . THR A 1 114 ? -2.662 -5.024 9.227 1.00 91.25 114 THR A CA 1
ATOM 883 C C . THR A 1 114 ? -3.226 -4.128 10.330 1.00 91.25 114 THR A C 1
ATOM 885 O O . THR A 1 114 ? -3.286 -2.903 10.218 1.00 91.25 114 THR A O 1
ATOM 888 N N . LEU A 1 115 ? -3.672 -4.745 11.426 1.00 92.81 115 LEU A N 1
ATOM 889 C CA . LEU A 1 115 ? -4.103 -3.990 12.603 1.00 92.81 115 LEU A CA 1
ATOM 890 C C . LEU A 1 115 ? -2.965 -3.231 13.275 1.00 92.81 115 LEU A C 1
ATOM 892 O O . LEU A 1 115 ? -3.210 -2.170 13.841 1.00 92.81 115 LEU A O 1
ATOM 896 N N . GLU A 1 116 ? -1.759 -3.787 13.235 1.00 93.88 116 GLU A N 1
ATOM 897 C CA . GLU A 1 116 ? -0.575 -3.142 13.785 1.00 93.88 116 GLU A CA 1
ATOM 898 C C . GLU A 1 116 ? -0.193 -1.925 12.945 1.00 93.88 116 GLU A C 1
ATOM 900 O O . GLU A 1 116 ? -0.036 -0.845 13.505 1.00 93.88 116 GLU A O 1
ATOM 905 N N . ASP A 1 117 ? -0.174 -2.060 11.616 1.00 91.06 117 ASP A N 1
ATOM 906 C CA . ASP A 1 117 ? 0.092 -0.938 10.708 1.00 91.06 117 ASP A CA 1
ATOM 907 C C . ASP A 1 117 ? -0.924 0.194 10.924 1.00 91.06 117 ASP A C 1
ATOM 909 O O . ASP A 1 117 ? -0.549 1.336 11.182 1.00 91.06 117 ASP A O 1
ATOM 913 N N . ALA A 1 118 ? -2.222 -0.135 10.945 1.00 91.12 118 ALA A N 1
ATOM 914 C CA . ALA A 1 118 ? -3.280 0.844 11.195 1.00 91.12 118 ALA A CA 1
ATOM 915 C C . ALA A 1 118 ? -3.164 1.509 12.581 1.00 91.12 118 ALA A C 1
ATOM 917 O O . ALA A 1 118 ? -3.501 2.682 12.743 1.00 91.12 118 ALA A O 1
ATOM 918 N N . PHE A 1 119 ? -2.715 0.766 13.595 1.00 93.38 119 PHE A N 1
ATOM 919 C CA . PHE A 1 119 ? -2.469 1.294 14.935 1.00 93.38 119 PHE A CA 1
ATOM 920 C C . PHE A 1 119 ? -1.279 2.260 14.952 1.00 93.38 119 PHE A C 1
ATOM 922 O O . PHE A 1 119 ? -1.400 3.350 15.511 1.00 93.38 119 PHE A O 1
ATOM 929 N N . LEU A 1 120 ? -0.163 1.890 14.317 1.00 92.38 120 LEU A N 1
ATOM 930 C CA . LEU A 1 120 ? 1.024 2.737 14.207 1.00 92.38 120 LEU A CA 1
ATOM 931 C C . LEU A 1 120 ? 0.712 4.031 13.455 1.00 92.38 120 LEU A C 1
ATOM 933 O O . LEU A 1 120 ? 1.077 5.104 13.931 1.00 92.38 120 LEU A O 1
ATOM 937 N N . ASP A 1 121 ? -0.012 3.949 12.341 1.00 89.62 121 ASP A N 1
ATOM 938 C CA . ASP A 1 121 ? -0.428 5.120 11.568 1.00 89.62 121 ASP A CA 1
ATOM 939 C C . ASP A 1 121 ? -1.303 6.067 12.401 1.00 89.62 121 ASP A C 1
ATOM 941 O O . ASP A 1 121 ? -1.082 7.276 12.412 1.00 89.62 121 ASP A O 1
ATOM 945 N N . LEU A 1 122 ? -2.262 5.533 13.167 1.00 92.50 122 LEU A N 1
ATOM 946 C CA . LEU A 1 122 ? -3.116 6.343 14.044 1.00 92.50 122 LEU A CA 1
ATOM 947 C C . LEU A 1 122 ? -2.344 7.030 15.177 1.00 92.50 122 LEU A C 1
ATOM 949 O O . LEU A 1 122 ? -2.736 8.113 15.611 1.00 92.50 122 LEU A O 1
ATOM 953 N N . ILE A 1 123 ? -1.272 6.414 15.675 1.00 91.12 123 ILE A N 1
ATOM 954 C CA . ILE A 1 123 ? -0.430 7.004 16.722 1.00 91.12 123 ILE A CA 1
ATOM 955 C C . ILE A 1 123 ? 0.512 8.060 16.145 1.00 91.12 123 ILE A C 1
ATOM 957 O O . ILE A 1 123 ? 0.654 9.123 16.746 1.00 91.12 123 ILE A O 1
ATOM 961 N N . ARG A 1 124 ? 1.101 7.812 14.969 1.00 86.75 124 ARG A N 1
ATOM 962 C CA . ARG A 1 124 ? 1.971 8.771 14.267 1.00 86.75 124 ARG A CA 1
ATOM 963 C C . ARG A 1 124 ? 1.238 10.070 13.927 1.00 86.75 124 ARG A C 1
ATOM 965 O O . ARG A 1 124 ? 1.777 11.146 14.152 1.00 86.75 124 ARG A O 1
ATOM 972 N N . GLU A 1 125 ? -0.015 9.984 13.480 1.00 74.12 125 GLU A N 1
ATOM 973 C CA . GLU A 1 125 ? -0.845 11.161 13.167 1.00 74.12 125 GLU A CA 1
ATOM 974 C C . GLU A 1 125 ? -1.340 11.928 14.415 1.00 74.12 125 GLU A C 1
ATOM 976 O O . GLU A 1 125 ? -2.030 12.946 14.297 1.00 74.12 125 GLU A O 1
ATOM 981 N N . ASN A 1 126 ? -1.057 11.408 15.614 1.00 64.19 126 ASN A N 1
ATOM 982 C CA . ASN A 1 126 ? -1.449 11.972 16.904 1.00 64.19 126 ASN A CA 1
ATOM 983 C C . ASN A 1 126 ? -0.228 12.309 17.778 1.00 64.19 126 ASN A C 1
ATOM 985 O O . ASN A 1 126 ? -0.373 12.418 18.995 1.00 64.19 126 ASN A O 1
ATOM 989 N N . VAL A 1 127 ? 0.963 12.457 17.182 1.00 57.19 127 VAL A N 1
ATOM 990 C CA . VAL A 1 127 ? 2.130 13.007 17.883 1.00 57.19 127 VAL A CA 1
ATOM 991 C C . VAL A 1 127 ? 1.829 14.479 18.200 1.00 57.19 127 VAL A C 1
ATOM 993 O O . VAL A 1 127 ? 1.625 15.268 17.274 1.00 57.19 127 VAL A O 1
ATOM 996 N N . PRO A 1 128 ? 1.740 14.868 19.483 1.00 54.00 128 PRO A N 1
ATOM 997 C CA . PRO A 1 128 ? 1.610 16.269 19.864 1.00 54.00 128 PRO A CA 1
ATOM 998 C C . PRO A 1 128 ? 2.853 17.045 19.408 1.00 54.00 128 PRO A C 1
ATOM 1000 O O . PRO A 1 128 ? 3.962 16.531 19.522 1.00 54.00 128 PRO A O 1
ATOM 1003 N N . GLU A 1 129 ? 2.687 18.293 18.966 1.00 56.66 129 GLU A N 1
ATOM 1004 C CA . GLU 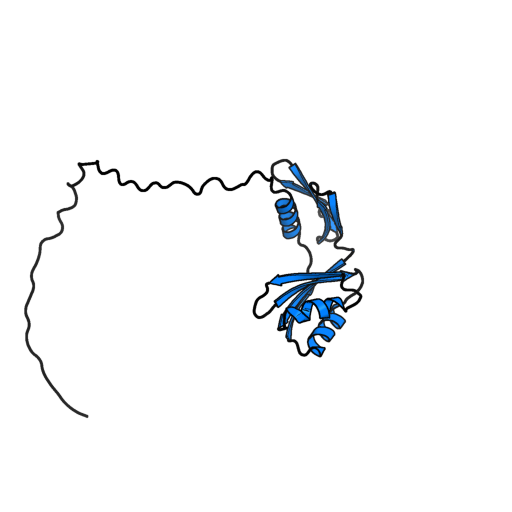A 1 129 ? 3.780 19.201 18.554 1.00 56.66 129 GLU A CA 1
ATOM 1005 C C . GLU A 1 129 ? 4.795 19.540 19.677 1.00 56.66 129 GLU A C 1
ATOM 1007 O O . GLU A 1 129 ? 5.715 20.318 19.456 1.00 56.66 129 GLU A O 1
ATOM 1012 N N . ASP A 1 130 ? 4.671 18.943 20.868 1.00 52.31 130 ASP A N 1
ATOM 1013 C CA . ASP A 1 130 ? 5.457 19.268 22.066 1.00 52.31 130 ASP A CA 1
ATOM 1014 C C . ASP A 1 130 ? 6.696 18.370 22.281 1.00 52.31 130 ASP A C 1
ATOM 1016 O O . ASP A 1 130 ? 7.310 18.420 23.345 1.00 52.31 130 ASP A O 1
ATOM 1020 N N . ILE A 1 131 ? 7.098 17.551 21.302 1.00 51.53 131 ILE A N 1
ATOM 1021 C CA . ILE A 1 131 ? 8.409 16.869 21.323 1.00 51.53 131 ILE A CA 1
ATOM 1022 C C . ILE A 1 131 ? 9.359 17.587 20.357 1.00 51.53 131 ILE A C 1
ATOM 1024 O O . ILE A 1 131 ? 9.864 17.005 19.402 1.00 51.53 131 ILE A O 1
ATOM 1028 N N . SER A 1 132 ? 9.562 18.885 20.576 1.00 45.44 132 SER A N 1
ATOM 1029 C CA . SER A 1 132 ? 10.726 19.587 20.044 1.00 45.44 132 SER A CA 1
ATOM 1030 C C . SER A 1 132 ? 11.893 19.362 21.003 1.00 45.44 132 SER A C 1
ATOM 1032 O O . SER A 1 132 ? 11.910 19.927 22.092 1.00 45.44 132 SER A O 1
ATOM 1034 N N . ASP A 1 133 ? 12.812 18.485 20.611 1.00 52.16 133 ASP A N 1
ATOM 1035 C CA . ASP A 1 133 ? 14.256 18.573 20.845 1.00 52.16 133 ASP A CA 1
ATOM 1036 C C . ASP A 1 133 ? 14.718 19.453 22.026 1.00 52.16 133 ASP A C 1
ATOM 1038 O O . ASP A 1 133 ? 15.218 20.560 21.842 1.00 52.16 133 ASP A O 1
ATOM 1042 N N . GLU A 1 134 ? 14.635 18.929 23.248 1.00 50.03 134 GLU A N 1
ATOM 1043 C CA . GLU A 1 134 ? 15.437 19.418 24.373 1.00 50.03 134 GLU A CA 1
ATOM 1044 C C . GLU A 1 134 ? 16.142 18.232 25.036 1.00 50.03 134 GLU A C 1
ATOM 1046 O O . GLU A 1 134 ? 15.611 17.591 25.943 1.00 50.03 134 GLU A O 1
ATOM 1051 N N . ASN A 1 135 ? 17.327 17.897 24.518 1.00 46.44 135 ASN A N 1
ATOM 1052 C CA . ASN A 1 135 ? 18.551 17.662 25.298 1.00 46.44 135 ASN A CA 1
ATOM 1053 C C . ASN A 1 135 ? 19.689 17.205 24.370 1.00 46.44 135 ASN A C 1
ATOM 1055 O O . ASN A 1 135 ? 20.069 16.038 24.348 1.00 46.44 135 ASN A O 1
ATOM 1059 N N . GLU A 1 136 ? 20.262 18.152 23.629 1.00 50.09 136 GLU A N 1
ATOM 1060 C CA . GLU A 1 136 ? 21.625 18.019 23.104 1.00 50.09 136 GLU A CA 1
ATOM 1061 C C . GLU A 1 136 ? 22.383 19.347 23.297 1.00 50.09 136 GLU A C 1
ATOM 1063 O O . GLU A 1 136 ? 22.713 20.066 22.361 1.00 50.09 136 GLU A O 1
ATOM 1068 N N . SER A 1 137 ? 22.590 19.705 24.566 1.00 38.22 137 SER A N 1
ATOM 1069 C CA . SER A 1 137 ? 23.568 20.683 25.082 1.00 38.22 137 SER A CA 1
ATOM 1070 C C . SER A 1 137 ? 23.461 20.599 26.614 1.00 38.22 137 SER A C 1
ATOM 1072 O O . SER A 1 137 ? 22.357 20.723 27.125 1.00 38.22 137 SER A O 1
ATOM 1074 N N . GLU A 1 138 ? 24.463 20.331 27.445 1.00 44.12 138 GLU A N 1
ATOM 1075 C CA . GLU A 1 138 ? 25.885 20.654 27.416 1.00 44.12 138 GLU A CA 1
ATOM 1076 C C . GLU A 1 138 ? 26.625 19.564 28.226 1.00 44.12 138 GLU A C 1
ATOM 1078 O O . GLU A 1 138 ? 26.314 19.350 29.398 1.00 44.12 138 GLU A O 1
ATOM 1083 N N . ILE A 1 139 ? 27.610 18.876 27.642 1.00 41.44 139 ILE A N 1
ATOM 1084 C CA . ILE A 1 139 ? 28.740 18.370 28.435 1.00 41.44 139 ILE A CA 1
ATOM 1085 C C . ILE A 1 139 ? 29.847 19.385 28.185 1.00 41.44 139 ILE A C 1
ATOM 1087 O O . ILE A 1 139 ? 30.561 19.313 27.186 1.00 41.44 139 ILE A O 1
ATOM 1091 N N . ASP A 1 140 ? 29.893 20.396 29.047 1.00 38.72 140 ASP A N 1
ATOM 1092 C CA . ASP A 1 140 ? 31.024 21.307 29.161 1.00 38.72 140 ASP A CA 1
ATOM 1093 C C . ASP A 1 140 ? 32.174 20.512 29.792 1.00 38.72 140 ASP A C 1
ATOM 1095 O O . ASP A 1 140 ? 32.238 20.320 31.007 1.00 38.72 140 ASP A O 1
ATOM 1099 N N . GLU A 1 141 ? 33.045 19.944 28.954 1.00 44.62 141 GLU A N 1
ATOM 1100 C CA . GLU A 1 141 ? 34.335 19.428 29.406 1.00 44.62 141 GLU A CA 1
ATOM 1101 C C . GLU A 1 141 ? 35.242 20.611 29.769 1.00 44.62 141 GLU A C 1
ATOM 1103 O O . GLU A 1 141 ? 36.140 20.997 29.019 1.00 44.62 141 GLU A O 1
ATOM 1108 N N . THR A 1 142 ? 35.047 21.171 30.960 1.00 44.47 142 THR A N 1
ATOM 1109 C CA . THR A 1 142 ? 36.136 21.839 31.671 1.00 44.47 142 THR A CA 1
ATOM 1110 C C . THR A 1 142 ? 36.735 20.850 32.669 1.00 44.47 142 THR A C 1
ATOM 1112 O O . THR A 1 142 ? 36.025 20.403 33.573 1.00 44.47 142 THR A O 1
ATOM 1115 N N . PRO A 1 143 ? 38.020 20.473 32.536 1.00 41.34 143 PRO A N 1
ATOM 1116 C CA . PRO A 1 143 ? 38.670 19.611 33.508 1.00 41.34 143 PRO A CA 1
ATOM 1117 C C . PRO A 1 143 ? 38.942 20.415 34.783 1.00 41.34 143 PRO A C 1
ATOM 1119 O O . PRO A 1 143 ? 39.945 21.124 34.880 1.00 41.34 143 PRO A O 1
ATOM 1122 N N . ASP A 1 144 ? 38.052 20.285 35.766 1.00 41.00 144 ASP A N 1
ATOM 1123 C CA . ASP A 1 144 ? 38.342 20.651 37.150 1.00 41.00 144 ASP A CA 1
ATOM 1124 C C . ASP A 1 144 ? 39.319 19.618 37.732 1.00 41.00 144 ASP A C 1
ATOM 1126 O O . ASP A 1 144 ? 38.959 18.578 38.286 1.00 41.00 144 ASP A O 1
ATOM 1130 N N . ASN A 1 145 ? 40.604 19.929 37.555 1.00 49.28 145 ASN A N 1
ATOM 1131 C CA . ASN A 1 145 ? 41.666 19.530 38.466 1.00 49.28 145 ASN A CA 1
ATOM 1132 C C . ASN A 1 145 ? 41.312 20.043 39.868 1.00 49.28 145 ASN A C 1
ATOM 1134 O O . ASN A 1 145 ? 41.402 21.245 40.094 1.00 49.28 145 ASN A O 1
ATOM 1138 N N . ASP A 1 146 ? 40.921 19.145 40.772 1.00 38.31 146 ASP A N 1
ATOM 1139 C CA . ASP A 1 146 ? 41.301 19.156 42.195 1.00 38.31 146 ASP A CA 1
ATOM 1140 C C . ASP A 1 146 ? 40.559 18.043 42.951 1.00 38.31 146 ASP A C 1
ATOM 1142 O O . ASP A 1 146 ? 39.575 18.293 43.641 1.00 38.31 146 ASP A O 1
ATOM 1146 N N . ILE A 1 147 ? 41.063 16.806 42.869 1.00 39.00 147 ILE A N 1
ATOM 1147 C CA . ILE A 1 147 ? 41.044 15.882 44.014 1.00 39.00 147 ILE A CA 1
ATOM 1148 C C . ILE A 1 147 ? 42.415 15.206 44.067 1.00 39.00 147 ILE A C 1
ATOM 1150 O O . ILE A 1 147 ? 42.681 14.189 43.431 1.00 39.00 147 ILE A O 1
ATOM 1154 N N . SER A 1 148 ? 43.307 15.852 44.811 1.00 46.31 148 SER A N 1
ATOM 1155 C CA . SER A 1 148 ? 44.371 15.189 45.553 1.00 46.31 148 SER A CA 1
ATOM 1156 C C . SER A 1 148 ? 43.785 14.068 46.416 1.00 46.31 148 SER A C 1
ATOM 1158 O O . SER A 1 148 ? 42.718 14.252 46.998 1.00 46.31 148 SER A O 1
ATOM 1160 N N . ASP A 1 149 ? 44.547 12.984 46.557 1.00 47.03 149 ASP A N 1
ATOM 1161 C CA . ASP A 1 149 ? 44.364 11.883 47.515 1.00 47.03 149 ASP A CA 1
ATOM 1162 C C . ASP A 1 149 ? 43.537 10.684 47.023 1.00 47.03 149 ASP A C 1
ATOM 1164 O O . ASP A 1 149 ? 42.415 10.478 47.460 1.00 47.03 149 ASP A O 1
ATOM 1168 N N . GLU A 1 150 ? 44.142 9.833 46.182 1.00 40.34 150 GLU A N 1
ATOM 1169 C CA . GLU A 1 150 ? 43.916 8.368 46.206 1.00 40.34 150 GLU A CA 1
ATOM 1170 C C . GLU A 1 150 ? 45.045 7.588 45.486 1.00 40.34 150 GLU A C 1
ATOM 1172 O O . GLU A 1 150 ? 44.842 6.577 44.818 1.00 40.34 150 GLU A O 1
ATOM 1177 N N . GLN A 1 151 ? 46.287 8.063 45.639 1.00 43.03 151 GLN A N 1
ATOM 1178 C CA . GLN A 1 151 ? 47.488 7.515 44.989 1.00 43.03 151 GLN A CA 1
ATOM 1179 C C . GLN A 1 151 ? 48.266 6.522 45.875 1.00 43.03 151 GLN A C 1
ATOM 1181 O O . GLN A 1 151 ? 49.480 6.396 45.767 1.00 43.03 151 GLN A O 1
ATOM 1186 N N . GLU A 1 152 ? 47.567 5.794 46.747 1.00 38.91 152 GLU A N 1
ATOM 1187 C CA . GLU A 1 152 ? 48.137 4.725 47.578 1.00 38.91 152 GLU A CA 1
ATOM 1188 C C . GLU A 1 152 ? 47.239 3.482 47.525 1.00 38.91 152 GLU A C 1
ATOM 1190 O O . GLU A 1 152 ? 46.506 3.226 48.479 1.00 38.91 152 GLU A O 1
ATOM 1195 N N . PHE A 1 153 ? 47.266 2.681 46.447 1.00 37.31 153 PHE A N 1
ATOM 1196 C CA . PHE A 1 153 ? 46.826 1.284 46.624 1.00 37.31 153 PHE A CA 1
ATOM 1197 C C . PHE A 1 153 ? 47.309 0.197 45.644 1.00 37.31 153 PHE A C 1
ATOM 1199 O O . PHE A 1 153 ? 47.184 -0.967 46.005 1.00 37.31 153 PHE A O 1
ATOM 1206 N N . TYR A 1 154 ? 47.889 0.470 44.466 1.00 35.75 154 TYR A N 1
ATOM 1207 C CA . TYR A 1 154 ? 48.317 -0.637 43.573 1.00 35.75 154 TYR A CA 1
ATOM 1208 C C . TYR A 1 154 ? 49.715 -0.503 42.935 1.00 35.75 154 TYR A C 1
ATOM 1210 O O . TYR A 1 154 ? 49.996 -1.177 41.948 1.00 35.75 154 TYR A O 1
ATOM 1218 N N . ASP A 1 155 ? 50.627 0.257 43.550 1.00 33.22 155 ASP A N 1
ATOM 1219 C CA . ASP A 1 155 ? 52.068 0.284 43.211 1.00 33.22 155 ASP A CA 1
ATOM 1220 C C . ASP A 1 155 ? 52.846 -0.925 43.790 1.00 33.22 155 ASP A C 1
ATOM 1222 O O . ASP A 1 155 ? 53.951 -0.787 44.310 1.00 33.22 155 ASP A O 1
ATOM 1226 N N . GLU A 1 156 ? 52.289 -2.140 43.726 1.00 41.41 156 GLU A N 1
ATOM 1227 C CA . GLU A 1 156 ? 52.990 -3.341 44.221 1.00 41.41 156 GLU A CA 1
ATOM 1228 C C . GLU A 1 156 ? 52.972 -4.531 43.260 1.00 41.41 156 GLU A C 1
ATOM 1230 O O . GLU A 1 156 ? 52.983 -5.676 43.696 1.00 41.41 156 GLU A O 1
ATOM 1235 N N . LEU A 1 157 ? 52.994 -4.297 41.945 1.00 35.75 157 LEU A N 1
ATOM 1236 C CA . LEU A 1 157 ? 53.340 -5.348 40.981 1.00 35.75 157 LEU A CA 1
ATOM 1237 C C . LEU A 1 157 ? 54.120 -4.785 39.787 1.00 35.75 157 LEU A C 1
ATOM 1239 O O . LEU A 1 157 ? 53.698 -4.922 38.645 1.00 35.75 157 LEU A O 1
ATOM 1243 N N . ASP A 1 158 ? 55.286 -4.201 40.051 1.00 42.59 158 ASP A N 1
ATOM 1244 C CA . ASP A 1 158 ? 56.383 -4.311 39.092 1.00 42.59 158 ASP A CA 1
ATOM 1245 C C . ASP A 1 158 ? 57.705 -4.474 39.846 1.00 42.59 158 ASP A C 1
ATOM 1247 O O . ASP A 1 158 ? 58.165 -3.565 40.532 1.00 42.59 158 ASP A O 1
ATOM 1251 N N . ASN A 1 159 ? 58.250 -5.690 39.813 1.00 35.53 159 ASN A N 1
ATOM 1252 C CA . ASN A 1 159 ? 59.674 -5.966 39.996 1.00 35.53 159 ASN A CA 1
ATOM 1253 C C . ASN A 1 159 ? 59.929 -7.453 39.761 1.00 35.53 159 ASN A C 1
ATOM 1255 O O . ASN A 1 159 ? 59.826 -8.287 40.659 1.00 35.53 159 ASN A O 1
ATOM 1259 N N . THR A 1 160 ? 60.276 -7.785 38.527 1.00 37.38 160 THR A N 1
ATOM 1260 C CA . THR A 1 160 ? 61.482 -8.570 38.238 1.00 37.38 160 THR A CA 1
ATOM 1261 C C . THR A 1 160 ? 61.803 -8.368 36.764 1.00 37.38 160 THR A C 1
ATOM 1263 O O . THR A 1 160 ? 61.305 -9.068 35.887 1.00 37.38 160 THR A O 1
ATOM 1266 N N . GLU A 1 161 ? 62.613 -7.341 36.511 1.00 43.00 161 GLU A N 1
ATOM 1267 C CA . GLU A 1 161 ? 63.501 -7.304 35.355 1.00 43.00 161 GLU A CA 1
ATOM 1268 C C . GLU A 1 161 ? 64.395 -8.554 35.375 1.00 43.00 161 GLU A C 1
ATOM 1270 O O . GLU A 1 161 ? 64.892 -8.931 36.435 1.00 43.00 161 GLU A O 1
ATOM 1275 N N . ASP A 1 162 ? 64.586 -9.179 34.214 1.00 35.56 162 ASP A N 1
ATOM 1276 C CA . ASP A 1 162 ? 65.880 -9.715 33.772 1.00 35.56 162 ASP A CA 1
ATOM 1277 C C . ASP A 1 162 ? 65.753 -10.143 32.293 1.00 35.56 162 ASP A C 1
ATOM 1279 O O . ASP A 1 162 ? 65.285 -11.230 31.953 1.00 35.56 162 ASP A O 1
ATOM 1283 N N . GLU A 1 163 ? 66.156 -9.248 31.391 1.00 40.66 163 GLU A N 1
ATOM 1284 C CA . GLU A 1 163 ? 66.801 -9.620 30.121 1.00 40.66 163 GLU A CA 1
ATOM 1285 C C . GLU A 1 163 ? 68.321 -9.745 30.370 1.00 40.66 163 GLU A C 1
ATOM 1287 O O . GLU A 1 163 ? 68.782 -9.262 31.407 1.00 40.66 163 GLU A O 1
ATOM 1292 N N . PRO A 1 164 ? 69.172 -10.206 29.427 1.00 52.50 164 PRO A N 1
ATOM 1293 C CA . PRO A 1 164 ? 68.965 -10.955 28.172 1.00 52.50 164 PRO A CA 1
ATOM 1294 C C . PRO A 1 164 ? 69.917 -12.180 28.091 1.00 52.50 164 PRO A C 1
ATOM 1296 O O . PRO A 1 164 ? 70.744 -12.351 28.970 1.00 52.50 164 PRO A O 1
ATOM 1299 N N . GLU A 1 165 ? 69.891 -12.988 27.019 1.00 39.62 165 GLU A N 1
ATOM 1300 C CA . GLU A 1 165 ? 71.122 -13.425 26.312 1.00 39.62 165 GLU A CA 1
ATOM 1301 C C . GLU A 1 165 ? 70.800 -13.930 24.890 1.00 39.62 165 GLU A C 1
ATOM 1303 O O . GLU A 1 165 ? 69.892 -14.724 24.648 1.00 39.62 165 GLU A O 1
ATOM 1308 N N . THR A 1 166 ? 71.586 -13.422 23.946 1.00 40.53 166 THR A N 1
ATOM 1309 C CA . THR A 1 166 ? 71.742 -13.830 22.546 1.00 40.53 166 THR A CA 1
ATOM 1310 C C . THR A 1 166 ? 72.679 -15.038 22.436 1.00 40.53 166 THR A C 1
ATOM 1312 O O . THR A 1 166 ? 73.730 -14.965 23.061 1.00 40.53 166 THR A O 1
ATOM 1315 N N . ASP A 1 167 ? 72.422 -16.036 21.573 1.00 38.88 167 ASP A N 1
ATOM 1316 C CA . ASP A 1 167 ? 73.495 -16.647 20.754 1.00 38.88 167 ASP A CA 1
ATOM 1317 C C . ASP A 1 167 ? 73.002 -17.534 19.584 1.00 38.88 167 ASP A C 1
ATOM 1319 O O . ASP A 1 167 ? 72.069 -18.323 19.716 1.00 38.88 167 ASP A O 1
ATOM 1323 N N . ASP A 1 168 ? 73.701 -17.335 18.466 1.00 39.28 168 ASP A N 1
ATOM 1324 C CA . ASP A 1 168 ? 73.994 -18.091 17.240 1.00 39.28 168 ASP A CA 1
ATOM 1325 C C . ASP A 1 168 ? 73.094 -19.179 16.613 1.00 39.28 168 ASP A C 1
ATOM 1327 O O . ASP A 1 168 ? 72.638 -20.138 17.234 1.00 39.28 168 ASP A O 1
ATOM 1331 N N . GLY A 1 169 ? 73.029 -19.116 15.268 1.00 40.12 169 GLY A N 1
ATOM 1332 C CA . GLY A 1 169 ? 72.676 -20.267 14.425 1.00 40.12 169 GLY A CA 1
ATOM 1333 C C . GLY A 1 169 ? 72.259 -20.007 12.967 1.00 40.12 169 GLY A C 1
ATOM 1334 O O . GLY A 1 169 ? 71.143 -20.345 12.587 1.00 40.12 169 GLY A O 1
ATOM 1335 N N . LYS A 1 170 ? 73.159 -19.455 12.139 1.00 43.62 170 LYS A N 1
ATOM 1336 C CA . LYS A 1 170 ? 73.278 -19.677 10.667 1.00 43.62 170 LYS A CA 1
ATOM 1337 C C . LYS A 1 170 ? 73.182 -21.188 10.310 1.00 43.62 170 LYS A C 1
ATOM 1339 O O . LYS A 1 170 ? 73.430 -22.002 11.187 1.00 43.62 170 LYS A O 1
ATOM 1344 N N . GLU A 1 171 ? 72.939 -21.728 9.111 1.00 43.00 171 GLU A N 1
ATOM 1345 C CA . GLU A 1 171 ? 72.923 -21.344 7.687 1.00 43.00 171 GLU A CA 1
ATOM 1346 C C . GLU A 1 171 ? 72.442 -22.603 6.899 1.00 43.00 171 GLU A C 1
ATOM 1348 O O . GLU A 1 171 ? 72.656 -23.710 7.386 1.00 43.00 171 GLU A O 1
ATOM 1353 N N . GLU A 1 172 ? 71.887 -22.406 5.688 1.00 40.84 172 GLU A N 1
ATOM 1354 C CA . GLU A 1 172 ? 71.922 -23.294 4.487 1.00 40.84 172 GLU A CA 1
ATOM 1355 C C . GLU A 1 172 ? 71.309 -24.734 4.577 1.00 40.84 172 GLU A C 1
ATOM 1357 O O . GLU A 1 172 ? 71.222 -25.339 5.630 1.00 40.84 172 GLU A O 1
ATOM 1362 N N . GLU A 1 173 ? 70.736 -25.391 3.558 1.00 41.84 173 GLU A N 1
ATOM 1363 C CA . GLU A 1 173 ? 71.033 -25.520 2.127 1.00 41.84 173 GLU A CA 1
ATOM 1364 C C . GLU A 1 173 ? 69.792 -26.035 1.344 1.00 41.84 173 GLU A C 1
ATOM 1366 O O . GLU A 1 173 ? 69.050 -26.895 1.812 1.00 41.84 173 GLU A O 1
ATOM 1371 N N . ASN A 1 174 ? 69.635 -25.524 0.117 1.00 39.91 174 ASN A N 1
ATOM 1372 C CA . ASN A 1 174 ? 69.350 -26.229 -1.148 1.00 39.91 174 ASN A CA 1
ATOM 1373 C C . ASN A 1 174 ? 68.363 -27.420 -1.188 1.00 39.91 174 ASN A C 1
ATOM 1375 O O . ASN A 1 174 ? 68.704 -28.524 -0.766 1.00 39.91 174 ASN A O 1
ATOM 1379 N N . ASN A 1 175 ? 67.249 -27.251 -1.920 1.00 45.97 175 ASN A N 1
ATOM 1380 C CA . ASN A 1 175 ? 66.980 -27.996 -3.171 1.00 45.97 175 ASN A CA 1
ATOM 1381 C C . ASN A 1 175 ? 65.849 -27.353 -3.992 1.00 45.97 175 ASN A C 1
ATOM 1383 O O . ASN A 1 175 ? 64.730 -27.224 -3.445 1.00 45.97 175 ASN A O 1
#

Foldseek 3Di:
DDDQKDFFDDPNHTQWMFGDDPQATAWTQGPVPRDIDGCQFKWKKKWWKQDDPVPLQVQLVVPVFFPHKAWPDDDSTTIIITIGGHPDDCPVVSVCSQVVVVMDTDDMDTDTQHPVNSNVVSNVVVPPPPPPDPDDDDPPPDDPPDDDDDPPDPPPPDDDDDDDDDDDDDDDDDD